Protein AF-A0AAW6XPQ6-F1 (afdb_monomer_lite)

Structure (mmCIF, N/CA/C/O backbone):
data_AF-A0AAW6XPQ6-F1
#
_entry.id   AF-A0AAW6XPQ6-F1
#
loop_
_atom_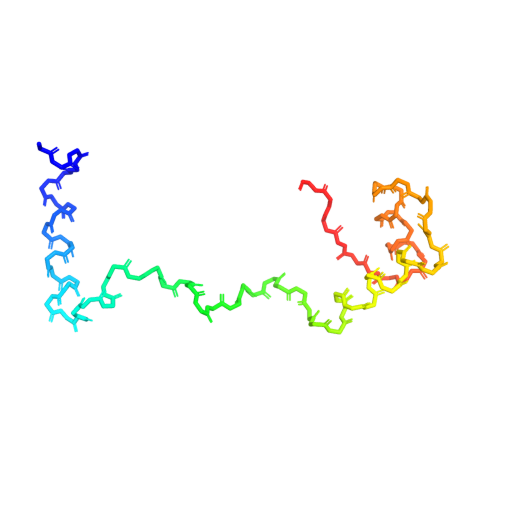site.group_PDB
_atom_site.id
_atom_site.type_symbol
_atom_site.label_atom_id
_atom_site.label_alt_id
_atom_site.label_comp_id
_atom_site.label_asym_id
_atom_site.label_entity_id
_atom_site.label_seq_id
_atom_site.pdbx_PDB_ins_code
_atom_site.Cartn_x
_atom_site.Cartn_y
_atom_site.Cartn_z
_atom_site.occupancy
_atom_site.B_iso_or_equiv
_atom_site.auth_seq_id
_atom_site.auth_comp_id
_atom_site.auth_asym_id
_atom_site.auth_atom_id
_atom_site.pdbx_PDB_model_num
ATOM 1 N N . LYS A 1 1 ? 2.710 -5.147 -34.561 1.00 76.31 1 LYS A N 1
ATOM 2 C CA . LYS A 1 1 ? 3.141 -3.762 -34.209 1.00 76.31 1 LYS A CA 1
ATOM 3 C C . LYS A 1 1 ? 2.878 -3.545 -32.713 1.00 76.31 1 LYS A C 1
ATOM 5 O O . LYS A 1 1 ? 1.886 -4.072 -32.241 1.00 76.31 1 LYS A O 1
ATOM 10 N N . LEU A 1 2 ? 3.721 -2.816 -31.970 1.00 84.44 2 LEU A N 1
ATOM 11 C CA . LEU A 1 2 ? 3.692 -2.759 -30.487 1.00 84.44 2 LEU A CA 1
ATOM 12 C C . LEU A 1 2 ? 2.601 -1.858 -29.852 1.00 84.44 2 LEU A C 1
ATOM 14 O O . LEU A 1 2 ? 2.622 -1.665 -28.642 1.00 84.44 2 LEU A O 1
ATOM 18 N N . GLY A 1 3 ? 1.688 -1.266 -30.632 1.00 93.88 3 GLY A N 1
ATOM 19 C CA . GLY A 1 3 ? 0.582 -0.442 -30.104 1.00 93.88 3 GLY A CA 1
ATOM 20 C C . GLY A 1 3 ? 0.986 0.858 -29.385 1.00 93.88 3 GLY A C 1
ATOM 21 O O . GLY A 1 3 ? 0.150 1.483 -28.747 1.00 93.88 3 GLY A O 1
ATOM 22 N N . ILE A 1 4 ? 2.254 1.272 -29.472 1.00 94.50 4 ILE A N 1
ATOM 23 C CA . ILE A 1 4 ? 2.803 2.458 -28.798 1.00 94.50 4 ILE A CA 1
ATOM 24 C C . ILE A 1 4 ? 3.445 3.418 -29.799 1.00 94.50 4 ILE A C 1
ATOM 26 O O . ILE A 1 4 ? 3.863 3.016 -30.888 1.00 94.50 4 ILE A O 1
ATOM 30 N N . SER A 1 5 ? 3.548 4.694 -29.424 1.00 95.81 5 SER A N 1
ATOM 31 C CA . SER A 1 5 ? 4.166 5.716 -30.273 1.00 95.81 5 SER A CA 1
ATOM 32 C C . SER A 1 5 ? 5.678 5.514 -30.420 1.00 95.81 5 SER A C 1
ATOM 34 O O . SER A 1 5 ? 6.345 4.974 -29.533 1.00 95.81 5 SER A O 1
ATOM 36 N N . VAL A 1 6 ? 6.250 6.028 -31.514 1.00 95.31 6 VAL A N 1
ATOM 37 C CA . VAL A 1 6 ? 7.707 6.022 -31.760 1.00 95.31 6 VAL A CA 1
ATOM 38 C C . VAL A 1 6 ? 8.464 6.695 -30.611 1.00 95.31 6 VAL A C 1
ATOM 40 O O . VAL A 1 6 ? 9.469 6.176 -30.130 1.00 95.31 6 VAL A O 1
ATOM 43 N N . ARG A 1 7 ? 7.932 7.805 -30.082 1.00 96.38 7 ARG A N 1
ATOM 44 C CA . ARG A 1 7 ? 8.497 8.496 -28.914 1.00 96.38 7 ARG A CA 1
ATOM 45 C C . ARG A 1 7 ? 8.585 7.579 -27.691 1.00 96.38 7 ARG A C 1
ATOM 47 O O . ARG A 1 7 ? 9.573 7.625 -26.962 1.00 96.38 7 ARG A O 1
ATOM 54 N N . GLN A 1 8 ? 7.568 6.750 -27.456 1.00 94.75 8 GLN A N 1
ATOM 55 C CA . GLN A 1 8 ? 7.547 5.813 -26.333 1.00 94.75 8 GLN A CA 1
ATOM 56 C C . GLN A 1 8 ? 8.555 4.674 -26.516 1.00 94.75 8 GLN A C 1
ATOM 58 O O . GLN A 1 8 ? 9.188 4.277 -25.537 1.00 94.75 8 GLN A O 1
ATOM 63 N N . VAL A 1 9 ? 8.747 4.194 -27.749 1.00 95.12 9 VAL A N 1
ATOM 64 C CA . VAL A 1 9 ? 9.804 3.225 -28.083 1.00 95.12 9 VAL A CA 1
ATOM 65 C C . VAL A 1 9 ? 11.182 3.826 -27.802 1.00 95.12 9 VAL A C 1
ATOM 67 O O . VAL A 1 9 ? 11.940 3.254 -27.024 1.00 95.12 9 VAL A O 1
ATOM 70 N N . ASN A 1 10 ? 11.469 5.022 -28.323 1.00 96.44 10 ASN A N 1
ATOM 71 C CA . ASN A 1 10 ? 12.754 5.699 -28.112 1.00 96.44 10 ASN A CA 1
ATOM 72 C C . ASN A 1 10 ? 13.031 5.964 -26.625 1.00 96.44 10 ASN A C 1
ATOM 74 O O . ASN A 1 10 ? 14.148 5.760 -26.153 1.00 96.44 10 ASN A O 1
ATOM 78 N N . ARG A 1 11 ? 12.004 6.349 -25.853 1.00 95.12 11 ARG A N 1
ATOM 79 C CA . ARG A 1 11 ? 12.120 6.519 -24.396 1.00 95.12 11 ARG A CA 1
ATOM 80 C C . ARG A 1 11 ? 12.511 5.213 -23.697 1.00 95.12 11 ARG A C 1
ATOM 82 O O . ARG A 1 11 ? 13.364 5.247 -22.819 1.00 95.12 11 ARG A O 1
ATOM 89 N N . ARG A 1 12 ? 11.911 4.081 -24.084 1.00 93.62 12 ARG A N 1
ATOM 90 C CA . ARG A 1 12 ? 12.245 2.756 -23.529 1.00 93.62 12 ARG A CA 1
ATOM 91 C C . ARG A 1 12 ? 13.660 2.314 -23.908 1.00 93.62 12 ARG A C 1
ATOM 93 O O . ARG A 1 12 ? 14.358 1.797 -23.046 1.00 93.62 12 ARG A O 1
ATOM 100 N N . ILE A 1 13 ? 14.092 2.557 -25.151 1.00 94.94 13 ILE A N 1
ATOM 101 C CA . ILE A 1 13 ? 15.463 2.262 -25.608 1.00 94.94 13 ILE A CA 1
ATOM 102 C C . ILE A 1 13 ? 16.478 3.029 -24.758 1.00 94.94 13 ILE A C 1
ATOM 104 O O . ILE A 1 13 ? 17.388 2.418 -24.206 1.00 94.94 13 ILE A O 1
ATOM 108 N N . LYS A 1 14 ? 16.277 4.341 -24.581 1.00 96.19 14 LYS A N 1
ATOM 109 C CA . LYS A 1 14 ? 17.153 5.169 -23.744 1.00 96.19 14 LYS A CA 1
ATOM 110 C C . LYS A 1 14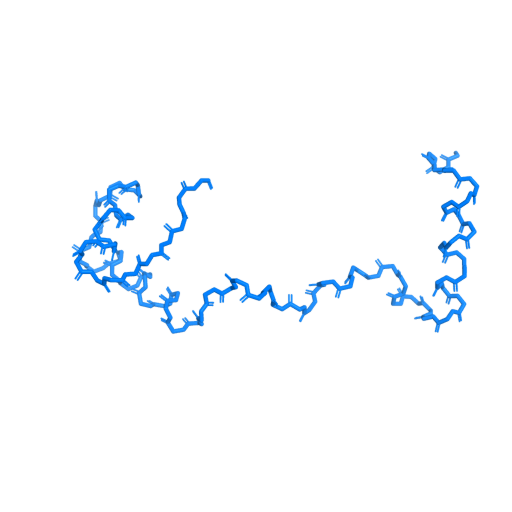 ? 17.200 4.671 -22.295 1.00 96.19 14 LYS A C 1
ATOM 112 O O . LYS A 1 14 ? 18.273 4.473 -21.745 1.00 96.19 14 LYS A O 1
ATOM 117 N N . GLN A 1 15 ? 16.042 4.389 -21.693 1.00 94.75 15 GLN A N 1
ATOM 118 C CA . GLN A 1 15 ? 15.989 3.851 -20.328 1.00 94.75 15 GLN A CA 1
ATOM 119 C C . GLN A 1 15 ? 16.737 2.515 -20.199 1.00 94.75 15 GLN A C 1
ATOM 121 O O . GLN A 1 15 ? 17.393 2.287 -19.185 1.00 94.75 15 GLN A O 1
ATOM 126 N N . TYR A 1 16 ? 16.649 1.645 -21.210 1.00 96.38 16 TYR A N 1
ATOM 127 C CA . TYR A 1 16 ? 17.366 0.372 -21.237 1.00 96.38 16 TYR A CA 1
ATOM 128 C C . TYR A 1 16 ? 18.881 0.549 -21.376 1.00 96.38 16 TYR A C 1
ATOM 130 O O . TYR A 1 16 ? 19.627 -0.185 -20.739 1.00 96.38 16 TYR A O 1
ATOM 138 N N . GLN A 1 17 ? 19.343 1.525 -22.161 1.00 96.19 17 GLN A N 1
ATOM 139 C CA . GLN A 1 17 ? 20.770 1.853 -22.253 1.00 96.19 17 GLN A CA 1
ATOM 140 C C . GLN A 1 17 ? 21.335 2.297 -20.895 1.00 96.19 17 GLN A C 1
ATOM 142 O O . GLN A 1 17 ? 22.426 1.873 -20.531 1.00 96.19 17 GLN A O 1
ATOM 147 N N . ASP A 1 18 ? 20.564 3.066 -20.122 1.00 93.94 18 ASP A N 1
ATOM 148 C CA . ASP A 1 18 ? 21.001 3.586 -18.821 1.00 93.94 18 ASP A CA 1
ATOM 149 C C . ASP A 1 18 ? 20.913 2.541 -17.687 1.00 93.94 18 ASP A C 1
ATOM 151 O O . ASP A 1 18 ? 21.758 2.512 -16.796 1.00 93.94 18 ASP A O 1
ATOM 155 N N . LYS A 1 19 ? 19.856 1.710 -17.669 1.00 92.12 19 LYS A N 1
ATOM 156 C CA . LYS A 1 19 ? 19.495 0.850 -16.515 1.00 92.12 19 LYS A CA 1
ATOM 157 C C . LYS A 1 19 ? 19.419 -0.648 -16.831 1.00 92.12 19 LYS A C 1
ATOM 159 O O . LYS A 1 19 ? 19.075 -1.448 -15.957 1.00 92.12 19 LYS A O 1
ATOM 164 N N . GLY A 1 20 ? 19.664 -1.052 -18.075 1.00 94.06 20 GLY A N 1
ATOM 165 C CA . GLY A 1 20 ? 19.477 -2.429 -18.532 1.00 94.06 20 GLY A CA 1
ATOM 166 C C . GLY A 1 20 ? 18.049 -2.931 -18.297 1.00 94.06 20 GLY A C 1
ATOM 167 O O . GLY A 1 20 ? 17.071 -2.191 -18.415 1.00 94.06 20 GLY A O 1
ATOM 168 N N . LYS A 1 21 ? 17.907 -4.203 -17.906 1.00 92.81 21 LYS A N 1
ATOM 169 C CA . LYS A 1 21 ? 16.597 -4.835 -17.645 1.00 92.81 21 LYS A CA 1
ATOM 170 C C . LYS A 1 21 ? 15.776 -4.122 -16.560 1.00 92.81 21 LYS A C 1
ATOM 172 O O . LYS A 1 21 ? 14.548 -4.156 -16.618 1.00 92.81 21 LYS A O 1
ATOM 177 N N . ALA A 1 22 ? 16.426 -3.438 -15.615 1.00 90.75 22 ALA A N 1
ATOM 178 C CA . ALA A 1 22 ? 15.743 -2.695 -14.556 1.00 90.75 22 ALA A CA 1
ATOM 179 C C . ALA A 1 22 ? 14.913 -1.513 -15.094 1.00 90.75 22 ALA A C 1
ATOM 181 O O . ALA A 1 22 ? 13.987 -1.066 -14.426 1.00 90.75 22 ALA A O 1
ATOM 182 N N . ALA A 1 23 ? 15.173 -1.052 -16.323 1.00 91.69 23 ALA A N 1
ATOM 183 C CA . ALA A 1 23 ? 14.391 -0.019 -17.005 1.00 91.69 23 ALA A CA 1
ATOM 184 C C . ALA A 1 23 ? 12.897 -0.349 -17.145 1.00 91.69 23 ALA A C 1
ATOM 186 O O . ALA A 1 23 ? 12.067 0.555 -17.238 1.00 91.69 23 ALA A O 1
ATOM 187 N N . PHE A 1 24 ? 12.560 -1.640 -17.189 1.00 91.44 24 PHE A N 1
ATOM 188 C CA . PHE A 1 24 ? 11.186 -2.113 -17.340 1.00 91.44 24 PHE A CA 1
ATOM 189 C C . PHE A 1 24 ? 10.501 -2.404 -16.004 1.00 91.44 24 PHE A C 1
ATOM 191 O O . PHE A 1 24 ? 9.294 -2.637 -15.974 1.00 91.44 24 PHE A O 1
ATOM 198 N N . VAL A 1 25 ? 11.252 -2.377 -14.903 1.00 91.62 25 VAL A N 1
ATOM 199 C CA . VAL A 1 25 ? 10.696 -2.499 -13.559 1.00 91.62 25 VAL A CA 1
ATOM 200 C C . VAL A 1 25 ? 10.062 -1.166 -13.174 1.00 91.62 25 VAL A C 1
ATOM 202 O O . VAL A 1 25 ? 10.639 -0.097 -13.376 1.00 91.62 25 VAL A O 1
ATOM 205 N N . HIS A 1 26 ? 8.848 -1.216 -12.631 1.00 86.94 26 HIS A N 1
ATOM 206 C CA . HIS A 1 26 ? 8.168 -0.013 -12.173 1.00 86.94 26 HIS A CA 1
ATOM 207 C C . HIS A 1 26 ? 8.940 0.631 -11.012 1.00 86.94 26 HIS A C 1
ATOM 209 O O . HIS A 1 26 ? 9.331 -0.055 -10.072 1.00 86.94 26 HIS A O 1
ATOM 215 N N . GLY A 1 27 ? 9.125 1.954 -11.047 1.00 83.06 27 GLY A N 1
ATOM 216 C CA . GLY A 1 27 ? 9.929 2.674 -10.049 1.00 83.06 27 GLY A CA 1
ATOM 217 C C . GLY A 1 27 ? 9.403 2.580 -8.612 1.00 83.06 27 GLY A C 1
ATOM 218 O O . GLY A 1 27 ? 10.167 2.789 -7.674 1.00 83.06 27 GLY A O 1
ATOM 219 N N . ASN A 1 28 ? 8.126 2.225 -8.441 1.00 85.56 28 ASN A N 1
ATOM 220 C CA . ASN A 1 28 ? 7.510 2.019 -7.130 1.00 85.56 28 ASN A CA 1
ATOM 221 C C . ASN A 1 28 ? 7.442 0.547 -6.702 1.00 85.56 28 ASN A C 1
ATOM 223 O O . ASN A 1 28 ? 6.878 0.279 -5.650 1.00 85.56 28 ASN A O 1
ATOM 227 N N . LYS A 1 29 ? 7.989 -0.406 -7.478 1.00 82.44 29 LYS A N 1
ATOM 228 C CA . LYS A 1 29 ? 7.873 -1.848 -7.182 1.00 82.44 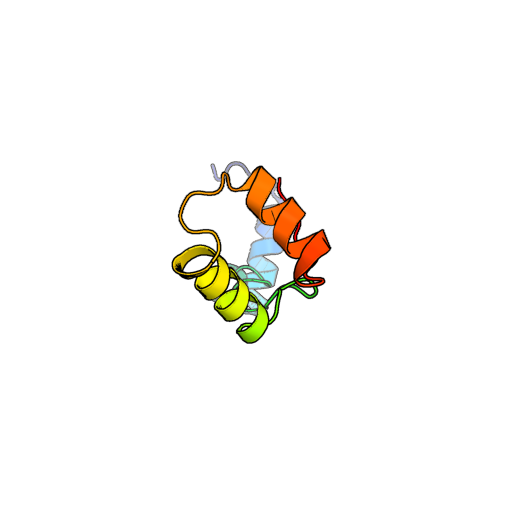29 LYS A CA 1
ATOM 229 C C . LYS A 1 29 ? 8.273 -2.188 -5.740 1.00 82.44 29 LYS A C 1
ATOM 231 O O . LYS A 1 29 ? 7.566 -2.945 -5.091 1.00 82.44 29 LYS A O 1
ATOM 236 N N . ASP A 1 30 ? 9.354 -1.585 -5.250 1.00 81.94 30 ASP A N 1
ATOM 237 C CA . ASP A 1 30 ? 9.905 -1.870 -3.920 1.00 81.94 30 ASP A CA 1
ATOM 238 C C . ASP A 1 30 ? 9.809 -0.660 -2.969 1.00 81.94 30 ASP A C 1
ATOM 240 O O . ASP A 1 30 ? 10.416 -0.642 -1.899 1.00 81.94 30 ASP A O 1
ATOM 244 N N . ARG A 1 31 ? 9.057 0.385 -3.348 1.00 84.56 31 ARG A N 1
ATOM 245 C CA . ARG A 1 31 ? 8.872 1.581 -2.512 1.00 84.56 31 ARG A CA 1
ATOM 246 C C . ARG A 1 31 ? 7.513 1.517 -1.832 1.00 84.56 31 ARG A C 1
ATOM 248 O O . ARG A 1 31 ? 6.484 1.530 -2.504 1.00 84.56 31 ARG A O 1
ATOM 255 N N . LYS A 1 32 ? 7.508 1.514 -0.497 1.00 80.56 32 LYS A N 1
ATOM 256 C CA . LYS A 1 32 ? 6.277 1.716 0.275 1.00 80.56 32 LYS A CA 1
ATOM 257 C C . LYS A 1 32 ? 5.727 3.122 -0.023 1.00 80.56 32 LYS A C 1
ATOM 259 O O . LYS A 1 32 ? 6.510 4.076 -0.013 1.00 80.56 32 LYS A O 1
ATOM 264 N N . PRO A 1 33 ? 4.421 3.269 -0.309 1.00 81.81 33 PRO A N 1
ATOM 265 C CA . PRO A 1 33 ? 3.795 4.581 -0.425 1.00 81.81 33 PRO A CA 1
ATOM 266 C C . PRO A 1 33 ? 4.006 5.406 0.847 1.00 81.81 33 PRO A C 1
ATOM 268 O O . PRO A 1 33 ? 4.054 4.849 1.940 1.00 81.81 33 PRO A O 1
ATOM 271 N N . VAL A 1 34 ? 4.081 6.731 0.709 1.00 77.75 34 VAL A N 1
ATOM 272 C CA . VAL A 1 34 ? 4.227 7.648 1.857 1.00 77.75 34 VAL A CA 1
ATOM 273 C C . VAL A 1 34 ? 3.043 7.526 2.821 1.00 77.75 34 VAL A C 1
ATOM 275 O O . VAL A 1 34 ? 3.223 7.584 4.028 1.00 77.75 34 VAL A O 1
ATOM 278 N N . ASN A 1 35 ? 1.851 7.270 2.283 1.00 79.31 35 ASN A N 1
ATOM 279 C CA . ASN A 1 35 ? 0.613 7.137 3.052 1.00 79.31 35 ASN A CA 1
ATOM 280 C C . ASN A 1 35 ? 0.342 5.683 3.485 1.00 79.31 35 ASN A C 1
ATOM 282 O O . ASN A 1 35 ? -0.801 5.320 3.748 1.00 79.31 35 ASN A O 1
ATOM 286 N N . CYS A 1 36 ? 1.357 4.816 3.469 1.00 83.06 36 CYS A N 1
ATOM 287 C CA . CYS A 1 36 ? 1.204 3.435 3.911 1.00 83.06 36 CYS A CA 1
ATOM 288 C C . CYS A 1 36 ? 1.134 3.393 5.441 1.00 83.06 36 CYS A C 1
ATOM 290 O O . CYS A 1 36 ? 2.030 3.910 6.110 1.00 83.06 36 CYS A O 1
ATOM 292 N N . LEU A 1 37 ? 0.097 2.751 5.985 1.00 84.94 37 LEU A N 1
ATOM 293 C CA . LEU A 1 37 ? 0.012 2.472 7.417 1.00 84.94 37 LEU A CA 1
ATOM 294 C C . LEU A 1 37 ? 1.217 1.639 7.865 1.00 84.94 37 LEU A C 1
ATOM 296 O O . LEU A 1 37 ? 1.726 0.789 7.123 1.00 84.94 37 LEU A O 1
ATOM 300 N N . THR A 1 38 ? 1.669 1.874 9.095 1.00 87.50 38 THR A N 1
ATOM 301 C CA . THR A 1 38 ? 2.752 1.085 9.680 1.00 87.50 38 THR A CA 1
ATOM 302 C C . THR A 1 38 ? 2.322 -0.374 9.841 1.00 87.50 38 THR A C 1
ATOM 304 O O . THR A 1 38 ? 1.133 -0.701 9.914 1.00 87.50 38 THR A O 1
ATOM 307 N N . THR A 1 39 ? 3.292 -1.289 9.865 1.00 87.38 39 THR A N 1
ATOM 308 C CA . THR A 1 39 ? 3.009 -2.724 10.035 1.00 87.38 39 THR A CA 1
ATOM 309 C C . THR A 1 39 ? 2.283 -2.979 11.359 1.00 87.38 39 THR A C 1
ATOM 311 O O . THR A 1 39 ? 1.406 -3.833 11.437 1.00 87.38 39 THR A O 1
ATOM 314 N N . GLU A 1 40 ? 2.615 -2.195 12.379 1.00 90.25 40 GLU A N 1
ATOM 315 C CA . GLU A 1 40 ? 2.041 -2.223 13.718 1.00 90.25 40 GLU A CA 1
ATOM 316 C C . GLU A 1 40 ? 0.547 -1.882 13.687 1.00 90.25 40 GLU A C 1
ATOM 318 O O . GLU A 1 40 ? -0.260 -2.675 14.173 1.00 90.25 40 GLU A O 1
ATOM 323 N N . ILE A 1 41 ? 0.166 -0.772 13.038 1.00 91.31 41 ILE A N 1
ATOM 324 C CA . ILE A 1 41 ? -1.242 -0.363 12.901 1.00 91.31 41 ILE A CA 1
ATOM 325 C C . ILE A 1 41 ? -2.026 -1.414 12.106 1.00 91.31 41 ILE A C 1
ATOM 327 O O . ILE A 1 41 ? -3.128 -1.792 12.497 1.00 91.31 41 ILE A O 1
ATOM 331 N N . ASN A 1 42 ? -1.445 -1.961 11.033 1.00 91.31 42 ASN A N 1
ATOM 332 C CA . ASN A 1 42 ? -2.094 -3.021 10.254 1.00 91.31 42 ASN A CA 1
ATOM 333 C C . ASN A 1 42 ? -2.374 -4.271 11.105 1.00 91.31 42 ASN A C 1
ATOM 335 O O . ASN A 1 42 ? -3.473 -4.826 11.062 1.00 91.31 42 ASN A O 1
ATOM 339 N N . ASN A 1 43 ? -1.401 -4.704 11.909 1.00 93.56 43 ASN A N 1
ATOM 340 C CA . ASN A 1 43 ? -1.568 -5.855 12.795 1.00 93.56 43 ASN A CA 1
ATOM 341 C C . ASN A 1 43 ? -2.599 -5.583 13.898 1.00 93.56 43 ASN A C 1
ATOM 343 O O . ASN A 1 43 ? -3.375 -6.479 14.243 1.00 93.56 43 ASN A O 1
ATOM 347 N N . GLN A 1 44 ? -2.642 -4.358 14.425 1.00 94.31 44 GLN A N 1
ATOM 348 C CA . GLN A 1 44 ? -3.650 -3.935 15.394 1.00 94.31 44 GLN A CA 1
ATOM 349 C C . GLN A 1 44 ? -5.058 -3.997 14.791 1.00 94.31 44 GLN A C 1
ATOM 351 O O . GLN A 1 44 ? -5.932 -4.629 15.381 1.00 94.31 44 GLN A O 1
ATOM 356 N N . ILE A 1 45 ? -5.265 -3.442 13.591 1.00 93.88 45 ILE A N 1
ATOM 357 C CA . ILE A 1 45 ? -6.554 -3.484 12.880 1.00 93.88 45 ILE A CA 1
ATOM 358 C C . ILE A 1 45 ? -7.015 -4.934 12.675 1.00 93.88 45 ILE A C 1
ATOM 360 O O . ILE A 1 45 ? -8.154 -5.277 12.992 1.00 93.88 45 ILE A O 1
ATOM 364 N N . VAL A 1 46 ? -6.127 -5.815 12.200 1.00 94.12 46 VAL A N 1
ATOM 365 C CA . VAL A 1 46 ? -6.448 -7.240 11.993 1.00 94.12 46 VAL A CA 1
ATOM 366 C C . VAL A 1 46 ? -6.803 -7.933 13.309 1.00 94.12 46 VAL A C 1
ATOM 368 O O . VAL A 1 46 ? -7.718 -8.756 13.348 1.00 94.12 46 VAL A O 1
ATOM 371 N N . THR A 1 47 ? -6.095 -7.608 14.389 1.00 95.75 47 THR A N 1
ATOM 372 C CA . THR A 1 47 ? -6.352 -8.178 15.716 1.00 95.75 47 THR A CA 1
ATOM 373 C C . THR A 1 47 ? -7.713 -7.742 16.242 1.00 95.75 47 THR A C 1
ATOM 375 O O . THR A 1 47 ? -8.492 -8.595 16.656 1.00 95.75 47 THR A O 1
ATOM 378 N N . LEU A 1 48 ? -8.029 -6.446 16.165 1.00 95.56 48 LEU A N 1
ATOM 379 C CA . LEU A 1 48 ? -9.315 -5.881 16.580 1.00 95.56 48 LEU A CA 1
ATOM 380 C C . LEU A 1 48 ? -10.482 -6.502 15.817 1.00 95.56 48 LEU A C 1
ATOM 382 O O . LEU A 1 48 ? -11.486 -6.869 16.428 1.00 95.56 48 LEU A O 1
ATOM 386 N N . TYR A 1 49 ? -10.330 -6.671 14.502 1.00 95.12 49 TYR A N 1
ATOM 387 C CA . TYR A 1 49 ? -11.344 -7.331 13.690 1.00 95.12 49 TYR A CA 1
ATOM 388 C C . TYR A 1 49 ? -11.564 -8.778 14.136 1.00 95.12 49 TYR A C 1
ATOM 390 O O . TYR A 1 49 ? -12.695 -9.209 14.277 1.00 95.12 49 TYR A O 1
ATOM 398 N N . ARG A 1 50 ? -10.496 -9.534 14.415 1.00 94.38 50 ARG A N 1
ATOM 399 C CA . ARG A 1 50 ? -10.603 -10.954 14.789 1.00 94.38 50 ARG A CA 1
ATOM 400 C C . ARG A 1 50 ? -11.070 -11.207 16.219 1.00 94.38 50 ARG A C 1
ATOM 402 O O . ARG A 1 50 ? -11.523 -12.312 16.483 1.00 94.38 50 ARG A O 1
ATOM 409 N N . SER A 1 51 ? -10.900 -10.254 17.133 1.00 94.69 51 SER A N 1
ATOM 410 C CA . SER A 1 51 ? -11.209 -10.451 18.555 1.00 94.69 51 SER A CA 1
ATOM 411 C C . SER A 1 51 ? -12.444 -9.679 19.011 1.00 94.69 51 SER A C 1
ATOM 413 O O . SER A 1 51 ? -13.382 -10.272 19.531 1.00 94.69 51 SER A O 1
ATOM 415 N N . LYS A 1 52 ? -12.449 -8.357 18.833 1.00 94.19 52 LYS A N 1
ATOM 416 C CA . LYS A 1 52 ? -13.442 -7.446 19.418 1.00 94.19 52 LYS A CA 1
ATOM 417 C C . LYS A 1 52 ? -14.632 -7.204 18.490 1.00 94.19 52 LYS A C 1
ATOM 419 O O . LYS A 1 52 ? -15.735 -6.975 18.973 1.00 94.19 52 LYS A O 1
ATOM 424 N N . TYR A 1 53 ? -14.415 -7.273 17.176 1.00 95.00 53 TYR A N 1
ATOM 425 C CA . TYR A 1 53 ? -15.396 -6.881 16.156 1.00 95.00 53 TYR A CA 1
ATOM 426 C C . TYR A 1 53 ? -15.642 -7.978 15.103 1.00 95.00 53 TYR A C 1
ATOM 428 O O . TYR A 1 53 ? -15.907 -7.672 13.940 1.00 95.00 53 TYR A O 1
ATOM 436 N N . GLN A 1 54 ? -15.555 -9.249 15.516 1.00 87.75 54 GLN A N 1
ATOM 437 C CA . GLN A 1 54 ? -15.516 -10.437 14.645 1.00 87.75 54 GLN A CA 1
ATOM 438 C C . GLN A 1 54 ? -16.707 -10.579 13.681 1.00 87.75 54 GLN A C 1
ATOM 440 O O . GLN A 1 54 ? -16.545 -11.168 12.615 1.00 87.75 54 GLN A O 1
ATOM 445 N N . ASP A 1 55 ? -17.849 -9.965 13.994 1.00 90.94 55 ASP A N 1
ATOM 446 C CA . ASP A 1 55 ? -19.081 -10.058 13.198 1.00 90.94 55 ASP A CA 1
ATOM 447 C C . ASP A 1 55 ? -19.547 -8.710 12.617 1.00 90.94 55 ASP A C 1
ATOM 449 O O . ASP A 1 55 ? -20.627 -8.603 12.031 1.00 90.94 55 ASP A O 1
ATOM 453 N N . CYS A 1 56 ? -18.752 -7.647 12.766 1.00 92.00 56 CYS A N 1
ATOM 454 C CA . CYS A 1 56 ? -19.119 -6.338 12.243 1.00 92.00 56 CYS A CA 1
ATOM 455 C C . CYS A 1 56 ? -18.936 -6.279 10.719 1.00 92.00 56 CYS A C 1
ATOM 457 O O . CYS A 1 56 ? -17.945 -6.752 10.155 1.00 92.00 56 CYS A O 1
ATOM 459 N N . ASN A 1 57 ? -19.871 -5.612 10.037 1.00 92.44 57 ASN A N 1
ATOM 460 C CA . ASN A 1 57 ? -19.669 -5.208 8.646 1.00 92.44 57 ASN A CA 1
ATOM 461 C C . ASN A 1 57 ? -18.427 -4.303 8.551 1.00 92.44 57 ASN A C 1
ATOM 463 O O . ASN A 1 57 ? -18.237 -3.454 9.417 1.00 92.44 57 ASN A O 1
ATOM 467 N N . LEU A 1 58 ? -17.623 -4.428 7.489 1.00 91.56 58 LEU A N 1
ATOM 468 C CA . LEU A 1 58 ? -16.413 -3.619 7.284 1.00 91.56 58 LEU A CA 1
ATOM 469 C C . LEU A 1 58 ? -16.665 -2.110 7.355 1.00 91.56 58 LEU A C 1
ATOM 471 O O . LEU A 1 58 ? -15.858 -1.390 7.933 1.00 91.56 58 LEU A O 1
ATOM 475 N N . LYS A 1 59 ? -17.798 -1.631 6.829 1.00 93.25 59 LYS A N 1
ATOM 476 C CA . LYS A 1 59 ? -18.161 -0.214 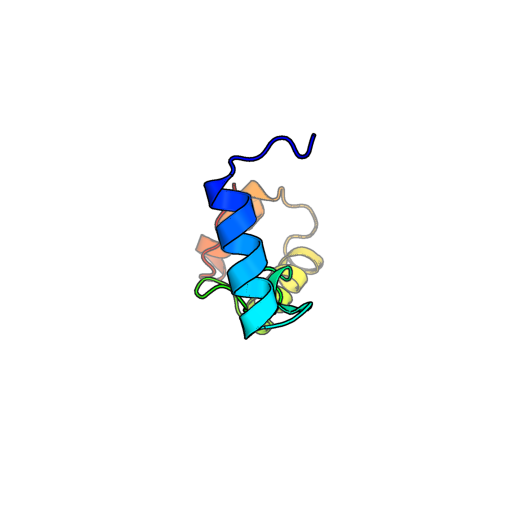6.930 1.00 93.25 59 LYS A CA 1
ATOM 477 C C . LYS A 1 59 ? -18.337 0.209 8.389 1.00 93.25 59 LYS A C 1
ATOM 479 O O . LYS A 1 59 ? -17.771 1.207 8.815 1.00 93.25 59 LYS A O 1
ATOM 484 N N . HIS A 1 60 ? -19.086 -0.585 9.151 1.00 92.75 60 HIS A N 1
ATOM 485 C CA . HIS A 1 60 ? -19.305 -0.324 10.570 1.00 92.75 60 HIS A CA 1
ATOM 486 C C . HIS A 1 60 ? -18.008 -0.475 11.375 1.00 92.75 60 HIS A C 1
ATOM 488 O O . HIS A 1 60 ? -17.738 0.298 12.283 1.00 92.75 60 HIS A O 1
ATOM 494 N N . PHE A 1 61 ? -17.154 -1.426 11.004 1.00 95.12 61 PHE A N 1
ATOM 495 C CA . PHE A 1 61 ? -15.847 -1.606 11.620 1.00 95.12 61 PHE A CA 1
ATOM 496 C C . PHE A 1 61 ? -14.948 -0.374 11.443 1.00 95.12 61 PHE A C 1
ATOM 498 O O . PHE A 1 61 ? -14.289 0.025 12.394 1.00 95.12 61 PHE A O 1
ATOM 505 N N . VAL A 1 62 ? -14.964 0.272 10.275 1.00 94.31 62 VAL A N 1
ATOM 506 C CA . VAL A 1 62 ? -14.210 1.517 10.041 1.00 94.31 62 VAL A CA 1
ATOM 507 C C . VAL A 1 62 ? -14.722 2.653 10.931 1.00 94.31 62 VAL A C 1
ATOM 509 O 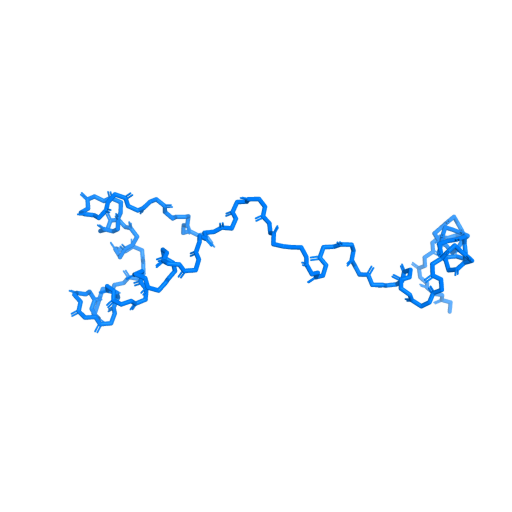O . VAL A 1 62 ? -13.916 3.356 11.533 1.00 94.31 62 VAL A O 1
ATOM 512 N N . GLU A 1 63 ? -16.041 2.780 11.098 1.00 94.00 63 GLU A N 1
ATOM 513 C CA . GLU A 1 63 ? -16.632 3.745 12.039 1.00 94.00 63 GLU A CA 1
ATOM 514 C C . GLU A 1 63 ? -16.196 3.459 13.490 1.00 94.00 63 GLU A C 1
ATOM 516 O O . GLU A 1 63 ? -15.928 4.384 14.254 1.00 94.00 63 GLU A O 1
ATOM 521 N N . LEU A 1 64 ? -16.097 2.186 13.889 1.00 94.62 64 LEU A N 1
ATOM 522 C CA . LEU A 1 64 ? -15.629 1.797 15.225 1.00 94.62 64 LEU A CA 1
ATOM 523 C C . LEU A 1 64 ? -14.132 2.071 15.420 1.00 94.62 64 LEU A C 1
ATOM 525 O O . LEU A 1 64 ? -13.739 2.502 16.501 1.00 94.62 64 LEU A O 1
ATOM 529 N N . LEU A 1 65 ? -13.307 1.855 14.391 1.00 94.94 65 LEU A N 1
ATOM 530 C CA . LEU A 1 65 ? -11.879 2.181 14.424 1.00 94.94 65 LEU A CA 1
ATOM 531 C C . LEU A 1 65 ? -11.649 3.678 14.649 1.00 94.94 65 LEU A C 1
ATOM 533 O O . LEU A 1 65 ? -10.824 4.044 15.481 1.00 94.94 65 LEU A O 1
ATOM 537 N N . GLU A 1 66 ? -12.408 4.526 13.957 1.00 94.81 66 GLU A N 1
ATOM 538 C CA . GLU A 1 66 ? -12.311 5.978 14.101 1.00 94.81 66 GLU A CA 1
ATOM 539 C C . GLU A 1 66 ? -12.804 6.447 15.478 1.00 94.81 66 GLU A C 1
ATOM 541 O O . GLU A 1 66 ? -12.111 7.195 16.160 1.00 94.81 66 GLU A O 1
ATOM 546 N N . ASN A 1 67 ? -13.970 5.974 15.927 1.00 93.94 67 ASN A N 1
ATOM 547 C CA . ASN A 1 67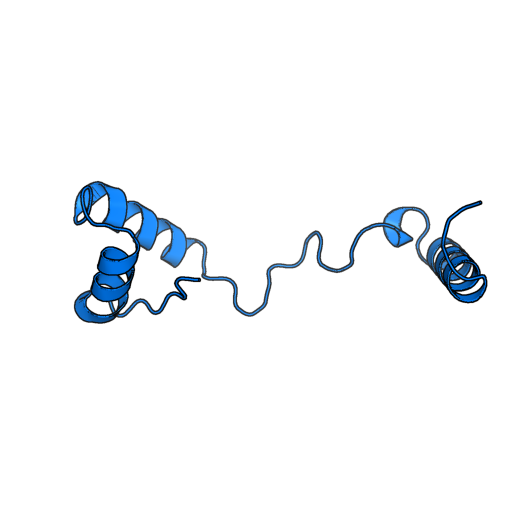 ? -14.593 6.487 17.152 1.00 93.94 67 ASN A CA 1
ATOM 548 C C . ASN A 1 67 ? -14.015 5.909 18.453 1.00 93.94 67 ASN A C 1
ATOM 550 O O . ASN A 1 67 ? -14.041 6.588 19.478 1.00 93.94 67 ASN A O 1
ATOM 554 N N . LEU A 1 68 ? -13.578 4.644 18.455 1.00 94.50 68 LEU A N 1
ATOM 555 C CA . LEU A 1 68 ? -13.188 3.935 19.683 1.00 94.50 68 LEU A CA 1
ATOM 556 C C . LEU A 1 68 ? -11.684 3.708 19.811 1.00 94.50 68 LEU A C 1
ATOM 558 O O . LEU A 1 68 ? -11.203 3.534 20.928 1.00 94.50 68 LEU A O 1
ATOM 562 N N . GLU A 1 69 ? -10.960 3.668 18.694 1.00 92.38 69 GLU A N 1
ATOM 563 C CA . GLU A 1 69 ? -9.540 3.298 18.672 1.00 92.38 69 GLU A CA 1
ATOM 564 C C . GLU A 1 69 ? -8.645 4.432 18.133 1.00 92.38 69 GLU A C 1
ATOM 566 O O . GLU A 1 69 ? -7.426 4.281 18.153 1.00 92.38 69 GLU A O 1
ATOM 571 N N . ASP A 1 70 ? -9.230 5.557 17.686 1.00 92.69 70 ASP A N 1
ATOM 572 C CA . ASP A 1 70 ? -8.540 6.715 17.079 1.00 92.69 70 ASP A CA 1
ATOM 573 C C . ASP A 1 70 ? -7.705 6.336 15.836 1.00 92.69 70 ASP A C 1
ATOM 575 O O . ASP A 1 70 ? -6.647 6.894 15.543 1.00 92.69 70 ASP A O 1
ATOM 579 N N . ILE A 1 71 ? -8.170 5.326 15.088 1.00 91.94 71 ILE A N 1
ATOM 580 C CA . ILE A 1 71 ? -7.510 4.835 13.875 1.00 91.94 71 ILE A CA 1
ATOM 581 C C . ILE A 1 71 ? -8.311 5.283 12.652 1.00 91.94 71 ILE A C 1
ATOM 583 O O . ILE A 1 71 ? -9.341 4.702 12.312 1.00 91.94 71 ILE A O 1
ATOM 587 N N . HIS A 1 72 ? -7.785 6.271 11.927 1.00 90.75 72 HIS A N 1
ATOM 588 C CA . HIS A 1 72 ? -8.388 6.752 10.684 1.00 90.75 72 HIS A CA 1
ATOM 589 C C . HIS A 1 72 ? -7.927 5.921 9.480 1.00 90.75 72 HIS A C 1
ATOM 591 O O . HIS A 1 72 ? -6.762 5.967 9.072 1.00 90.75 72 HIS A O 1
ATOM 597 N N . VAL A 1 73 ? -8.858 5.180 8.875 1.00 90.06 73 VAL A N 1
ATOM 598 C CA . VAL A 1 73 ? -8.619 4.379 7.667 1.00 90.06 73 VAL A CA 1
ATOM 599 C C . VAL A 1 73 ? -9.671 4.713 6.620 1.00 90.06 73 VAL A C 1
ATOM 601 O O . VAL A 1 73 ? -10.853 4.825 6.925 1.00 90.06 73 VAL A O 1
ATOM 604 N N . SER A 1 74 ? -9.248 4.850 5.364 1.00 84.62 74 SER A N 1
ATOM 605 C CA . SER A 1 74 ? -10.188 5.049 4.261 1.00 84.62 74 SER A CA 1
ATOM 606 C C . SER A 1 74 ? -10.912 3.746 3.912 1.00 84.62 74 SER A C 1
ATOM 608 O O . SER A 1 74 ? -10.274 2.704 3.755 1.00 84.62 74 SER A O 1
ATOM 610 N N . TYR A 1 75 ? -12.232 3.823 3.737 1.00 82.06 75 TYR A N 1
ATOM 611 C CA . TYR A 1 75 ? -13.078 2.745 3.227 1.00 82.06 75 TYR A CA 1
ATOM 612 C C . TYR A 1 75 ? -13.610 3.144 1.848 1.00 82.06 75 TYR A C 1
ATOM 614 O O . TYR A 1 75 ? -14.525 3.962 1.743 1.00 82.06 75 TYR A O 1
ATOM 622 N N . THR A 1 76 ? -12.989 2.649 0.776 1.00 68.62 76 THR A N 1
ATOM 623 C CA . THR A 1 76 ? -13.379 2.912 -0.623 1.00 68.62 76 THR A CA 1
ATOM 624 C C . THR A 1 76 ? -12.935 1.767 -1.517 1.00 68.62 76 THR A C 1
ATOM 626 O O . THR A 1 76 ? -11.786 1.305 -1.340 1.00 68.62 76 THR A O 1
#

Secondary structure (DSSP, 8-state):
--SS-HHHHHHHHHHHHHHGGGGGS-TTTTPPPTTPPPHHHHHHHHHHHHHTSTT--HHHHHHHHHHHH-------

Sequence (76 aa):
KLGISVRQVNRRIKQYQDKGKAAFVHGNKDRKPVNCLTTEINNQIVTLYRSKYQDCNLKHFVELLENLEDIHVSYT

Organism: NCBI:txid47770

pLDDT: mean 90.77, std 5.62, range [68.62, 96.44]

Radius of gyration: 21.32 Å; chains: 1; bounding box: 41×20×54 Å

Foldseek 3Di:
DPPDDPVVVVVLVVLCVVPNPCSPPDPCPPPDDPPDDDPVVVVVLVVCCVPVVVPDDPVVSQVCCVPPVVDHDDDD